Protein AF-A0A8S4NXN2-F1 (afdb_monomer_lite)

Secondary structure (DSSP, 8-state):
-HHHHHHHHHHHHHHHHHHHHTT----------S-HHHHHHHHHHHTT-S-EEEEPB--TT-SS-B--HHHHHHHHH-SS-EEEEPPP---SSS----S---------THHHHHHHHHHHTT--

Radius of gyration: 20.91 Å; chains: 1; bounding box: 32×44×73 Å

Sequence (124 aa):
MELEKQRVMGLLKKYEHKLGRDKIRGHTHHEVHHRPGECIITYAKNIGAHMILMASRGHGKVRQTILGSISGYVLHHAPMPVLIIPKPHHHHHMFGCHDNKEIKVAHNGATYDKLAESVEETEM

pLDDT: mean 80.38, std 18.33, range [35.69, 98.25]

Foldseek 3Di:
DVVVVVVVVVVQVVVVVVCVVVVHDDHDDDDDDPQVLVVQLVVCVVVVPQEAEEEFDDDPPDPDGHRDPSNVSNCVPRPHHYHYDYDDDPDDDDDDPPPDDDDDDDDDPPVVVVVVVVVVVVVD

Structure (mmCIF, N/CA/C/O backbone):
data_AF-A0A8S4NXN2-F1
#
_entry.id   AF-A0A8S4NXN2-F1
#
loop_
_atom_site.group_PDB
_atom_site.id
_atom_site.type_symbol
_atom_site.label_atom_id
_atom_site.label_alt_id
_atom_site.label_comp_id
_atom_site.label_asym_id
_atom_site.label_entity_id
_atom_site.label_seq_id
_atom_site.pdbx_PDB_ins_code
_atom_site.Cartn_x
_atom_site.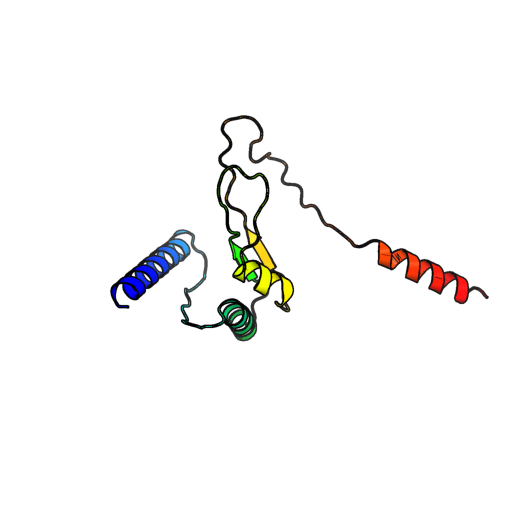Cartn_y
_atom_site.Cartn_z
_atom_site.occupancy
_atom_site.B_iso_or_equiv
_atom_site.auth_seq_id
_atom_site.auth_comp_id
_atom_site.auth_asym_id
_atom_site.auth_atom_id
_atom_site.pdbx_PDB_model_num
ATOM 1 N N . MET A 1 1 ? 12.476 3.075 22.186 1.00 63.66 1 MET A N 1
ATOM 2 C CA . MET A 1 1 ? 11.596 1.940 21.836 1.00 63.66 1 MET A CA 1
ATOM 3 C C . MET A 1 1 ? 10.178 2.118 22.370 1.00 63.66 1 MET A C 1
ATOM 5 O O . MET A 1 1 ? 9.276 2.210 21.552 1.00 63.66 1 MET A O 1
ATOM 9 N N . GLU A 1 2 ? 9.958 2.258 23.684 1.00 80.75 2 GLU A N 1
ATOM 10 C CA . GLU A 1 2 ? 8.587 2.346 24.234 1.00 80.75 2 GLU A CA 1
ATOM 11 C C . GLU A 1 2 ? 7.797 3.577 23.744 1.00 80.75 2 GLU A C 1
ATOM 13 O O . GLU A 1 2 ? 6.654 3.458 23.317 1.00 80.75 2 GLU A O 1
ATOM 18 N N . LEU A 1 3 ? 8.438 4.751 23.682 1.00 82.44 3 LEU A N 1
ATOM 19 C CA . LEU A 1 3 ? 7.814 5.981 23.174 1.00 82.44 3 LEU A CA 1
ATOM 20 C C . LEU A 1 3 ? 7.404 5.883 21.692 1.00 82.44 3 LEU A C 1
ATOM 22 O O . LEU A 1 3 ? 6.386 6.432 21.274 1.00 82.44 3 LEU A O 1
ATOM 26 N N . GLU A 1 4 ? 8.200 5.192 20.880 1.00 83.88 4 GLU A N 1
ATOM 27 C CA . GLU A 1 4 ? 7.928 5.020 19.452 1.00 83.88 4 GLU A CA 1
ATOM 28 C C . GLU A 1 4 ? 6.766 4.051 19.233 1.00 83.88 4 GLU A C 1
ATOM 30 O O . GLU A 1 4 ? 5.838 4.355 18.484 1.00 83.88 4 GLU A O 1
ATOM 35 N N . LYS A 1 5 ? 6.744 2.953 19.995 1.00 85.12 5 LYS A N 1
ATOM 36 C CA . LYS A 1 5 ? 5.615 2.022 20.045 1.00 85.12 5 LYS A CA 1
ATOM 37 C C . LYS A 1 5 ? 4.325 2.732 20.468 1.00 85.12 5 LYS A C 1
ATOM 39 O O . LYS A 1 5 ? 3.302 2.572 19.808 1.00 85.12 5 LYS A O 1
ATOM 44 N N . GLN A 1 6 ? 4.375 3.579 21.498 1.00 90.00 6 GLN A N 1
ATOM 45 C CA . GLN A 1 6 ? 3.228 4.388 21.927 1.00 90.00 6 GLN A CA 1
ATOM 46 C C . GLN A 1 6 ? 2.730 5.335 20.825 1.00 90.00 6 GLN A C 1
ATOM 48 O O . GLN A 1 6 ? 1.521 5.433 20.605 1.00 90.00 6 GLN A O 1
ATOM 53 N N . ARG A 1 7 ? 3.636 5.996 20.090 1.00 91.06 7 ARG A N 1
ATOM 54 C CA . ARG A 1 7 ? 3.266 6.861 18.954 1.00 91.06 7 ARG A CA 1
ATOM 55 C C . ARG A 1 7 ? 2.562 6.084 17.848 1.00 91.06 7 ARG A C 1
ATOM 57 O O . ARG A 1 7 ? 1.525 6.535 17.361 1.00 91.06 7 ARG A O 1
ATOM 64 N N . VAL A 1 8 ? 3.106 4.929 17.466 1.00 91.31 8 VAL A N 1
ATOM 65 C CA . VAL A 1 8 ? 2.517 4.084 16.422 1.00 91.31 8 VAL A CA 1
ATOM 66 C C . VAL A 1 8 ? 1.140 3.586 16.854 1.00 91.31 8 VAL A C 1
ATOM 68 O O . VAL A 1 8 ? 0.170 3.795 16.130 1.00 91.31 8 VAL A O 1
ATOM 71 N N . MET A 1 9 ? 1.012 3.033 18.061 1.00 91.69 9 MET A N 1
ATOM 72 C CA . MET A 1 9 ? -0.276 2.553 18.574 1.00 91.69 9 MET A CA 1
ATOM 73 C C . MET A 1 9 ? -1.319 3.672 18.684 1.00 91.69 9 MET A C 1
ATOM 75 O O . MET A 1 9 ? -2.486 3.466 18.348 1.00 91.69 9 MET A O 1
ATOM 79 N N . GLY A 1 10 ? -0.907 4.878 19.085 1.00 94.50 10 GLY A N 1
ATOM 80 C CA . GLY A 1 10 ? -1.783 6.049 19.085 1.00 94.50 10 GLY A CA 1
ATOM 81 C C . GLY A 1 10 ? -2.293 6.405 17.684 1.00 94.50 10 GLY A C 1
ATOM 82 O O . GLY A 1 10 ? -3.471 6.729 17.514 1.00 94.50 10 GLY A O 1
ATOM 83 N N . LEU A 1 11 ? -1.434 6.299 16.665 1.00 92.69 11 LEU A N 1
ATOM 84 C CA . LEU A 1 11 ? -1.809 6.542 15.273 1.00 92.69 11 LEU A CA 1
ATOM 85 C C . LEU A 1 11 ? -2.779 5.479 14.740 1.00 92.69 11 LEU A C 1
ATOM 87 O O . LEU A 1 11 ? -3.766 5.835 14.096 1.00 92.69 11 LEU A O 1
ATOM 91 N N . LEU A 1 12 ? -2.530 4.200 15.026 1.00 94.00 12 LEU A N 1
ATOM 92 C CA . LEU A 1 12 ? -3.411 3.103 14.611 1.00 94.00 12 LEU A CA 1
ATOM 93 C C . LEU A 1 12 ? -4.806 3.272 15.218 1.00 94.00 12 LEU A C 1
ATOM 95 O O . LEU A 1 12 ? -5.789 3.330 14.482 1.00 94.00 12 LEU A O 1
ATOM 99 N N . LYS A 1 13 ? -4.886 3.521 16.532 1.00 94.31 13 LYS A N 1
ATOM 100 C CA . LYS A 1 13 ? -6.156 3.766 17.233 1.00 94.31 13 LYS A CA 1
ATOM 101 C C . LYS A 1 13 ? -6.931 4.951 16.648 1.00 94.31 13 LYS A C 1
ATOM 103 O O . LYS A 1 13 ? -8.155 4.902 16.509 1.00 94.31 13 LYS A O 1
ATOM 108 N N . LYS A 1 14 ? -6.228 6.024 16.265 1.00 94.50 14 LYS A N 1
ATOM 109 C CA . LYS A 1 14 ? -6.837 7.178 15.584 1.00 94.50 14 LYS A CA 1
ATOM 110 C C . LYS A 1 14 ? -7.504 6.767 14.266 1.00 94.50 14 LYS A C 1
ATOM 112 O O . LYS A 1 14 ? -8.593 7.263 13.967 1.00 94.50 14 LYS A O 1
ATOM 117 N N . TYR A 1 15 ? -6.869 5.900 13.479 1.00 94.38 15 TYR A N 1
ATOM 118 C CA . TYR A 1 15 ? -7.421 5.448 12.202 1.00 94.38 15 TYR A CA 1
ATOM 119 C C . TYR A 1 15 ? -8.532 4.411 12.361 1.00 94.38 15 TYR A C 1
ATOM 121 O O . TYR A 1 15 ? -9.521 4.520 11.644 1.00 94.38 15 TYR A O 1
ATOM 129 N N . GLU A 1 16 ? -8.459 3.503 13.332 1.00 94.00 16 GLU A N 1
ATOM 130 C CA . GLU A 1 16 ? -9.572 2.593 13.665 1.00 94.00 16 GLU A CA 1
ATOM 131 C C . GLU A 1 16 ? -10.836 3.369 14.022 1.00 94.00 16 GLU A C 1
ATOM 133 O O . GLU A 1 16 ? -11.916 3.115 13.489 1.00 94.00 16 GLU A O 1
ATOM 138 N N . HIS A 1 17 ? -10.691 4.397 14.859 1.00 94.12 17 HIS A N 1
ATOM 139 C CA . HIS A 1 17 ? -11.807 5.262 15.208 1.00 94.12 17 HIS A CA 1
ATOM 140 C C . HIS A 1 17 ? -12.350 6.030 13.989 1.00 94.12 17 HIS A C 1
ATOM 142 O O . HIS A 1 17 ? -13.556 6.260 13.889 1.00 94.12 17 HIS A O 1
ATOM 148 N N . LYS A 1 18 ? -11.487 6.408 13.033 1.00 93.75 18 LYS A N 1
ATOM 149 C CA . LYS A 1 18 ? -11.922 7.037 11.778 1.00 93.75 18 LYS A CA 1
ATOM 150 C C . LYS A 1 18 ? -12.690 6.065 10.878 1.00 93.75 18 LYS A C 1
ATOM 152 O O . LYS A 1 18 ? -13.741 6.449 10.383 1.00 93.75 18 LYS A O 1
ATOM 157 N N . LEU A 1 19 ? -12.220 4.827 10.733 1.00 94.31 19 LEU A N 1
ATOM 158 C CA . LEU A 1 19 ? -12.928 3.777 9.994 1.00 94.31 19 LEU A CA 1
ATOM 159 C C . LEU A 1 19 ? -14.328 3.542 10.576 1.00 94.31 19 LEU A C 1
ATOM 161 O O . LEU A 1 19 ? -15.308 3.556 9.834 1.00 94.31 19 LEU A O 1
ATOM 165 N N . GLY A 1 20 ? -14.430 3.428 11.905 1.00 93.12 20 GLY A N 1
ATOM 166 C CA . GLY A 1 20 ? -15.711 3.261 12.596 1.00 93.12 20 GLY A CA 1
ATOM 167 C C . GLY A 1 20 ? -16.664 4.445 12.404 1.00 93.12 20 GLY A C 1
ATOM 168 O O . GLY A 1 20 ? -17.837 4.244 12.094 1.00 93.12 20 GLY A O 1
ATOM 169 N N . ARG A 1 21 ? -16.163 5.682 12.529 1.00 95.06 21 ARG A N 1
ATOM 170 C CA . ARG A 1 21 ? -16.965 6.901 12.315 1.00 95.06 21 ARG A CA 1
ATOM 171 C C . ARG A 1 21 ? -17.502 6.992 10.889 1.00 95.06 21 ARG A C 1
ATOM 173 O O . ARG A 1 21 ? -18.676 7.296 10.698 1.00 95.06 21 ARG A O 1
ATOM 180 N N . ASP A 1 22 ? -16.646 6.708 9.914 1.00 94.81 22 ASP A N 1
ATOM 181 C CA . ASP A 1 22 ? -16.963 6.845 8.493 1.00 94.81 22 ASP A CA 1
ATOM 182 C C . ASP A 1 22 ? -17.720 5.603 7.960 1.00 94.81 22 ASP A C 1
ATOM 184 O O . ASP A 1 22 ? -18.023 5.523 6.772 1.00 94.81 22 ASP A O 1
ATOM 188 N N . LYS A 1 23 ? -18.055 4.640 8.841 1.00 94.81 23 LYS A N 1
ATOM 189 C CA . LYS A 1 23 ? -18.738 3.365 8.539 1.00 94.81 23 LYS A CA 1
ATOM 190 C C . LYS A 1 23 ? -18.020 2.528 7.476 1.00 94.81 23 LYS A C 1
ATOM 192 O O . LYS A 1 23 ? -18.644 1.799 6.705 1.00 94.81 23 LYS A O 1
ATOM 197 N N . ILE A 1 24 ? -16.695 2.611 7.453 1.00 95.25 24 ILE A N 1
ATOM 198 C CA . ILE A 1 24 ? -15.846 1.845 6.546 1.00 95.25 24 ILE A CA 1
ATOM 199 C C . ILE A 1 24 ? -15.429 0.565 7.262 1.00 95.25 24 ILE A C 1
ATOM 201 O O . ILE A 1 24 ? -14.772 0.606 8.303 1.00 95.25 24 ILE A O 1
ATOM 205 N N . ARG A 1 25 ? -15.777 -0.591 6.691 1.00 92.69 25 ARG A N 1
ATOM 206 C CA . ARG A 1 25 ? -15.297 -1.880 7.196 1.00 92.69 25 ARG A CA 1
ATOM 207 C C . ARG A 1 25 ? -13.794 -1.996 6.938 1.00 92.69 25 ARG A C 1
ATOM 209 O O . ARG A 1 25 ? -13.373 -2.067 5.787 1.00 92.69 25 ARG A O 1
ATOM 216 N N . GLY A 1 26 ? -13.006 -2.054 8.004 1.00 91.25 26 GLY A N 1
ATOM 217 C CA . GLY A 1 26 ? -11.564 -2.251 7.931 1.00 91.25 26 GLY A CA 1
ATOM 218 C C . GLY A 1 26 ? -10.946 -2.406 9.313 1.00 91.25 26 GLY A C 1
ATOM 219 O O . GLY A 1 26 ? -11.568 -2.090 10.326 1.00 91.25 26 GLY A O 1
ATOM 220 N N . HIS A 1 27 ? -9.709 -2.878 9.340 1.00 90.88 27 HIS A N 1
ATOM 221 C CA . HIS A 1 27 ? -8.901 -3.029 10.543 1.00 90.88 27 HIS A CA 1
ATOM 222 C C . HIS A 1 27 ? -7.515 -2.444 10.302 1.00 90.88 27 HIS A C 1
ATOM 224 O O . HIS A 1 27 ? -7.089 -2.280 9.155 1.00 90.88 27 HIS A O 1
ATOM 230 N N . THR A 1 28 ? -6.806 -2.119 11.380 1.00 93.25 28 THR A N 1
ATOM 231 C CA . THR A 1 28 ? -5.395 -1.759 11.264 1.00 93.25 28 THR A CA 1
ATOM 232 C C . THR A 1 28 ? -4.513 -2.990 11.411 1.00 93.25 28 THR A C 1
ATOM 234 O O . THR A 1 28 ? -4.862 -3.957 12.085 1.00 93.2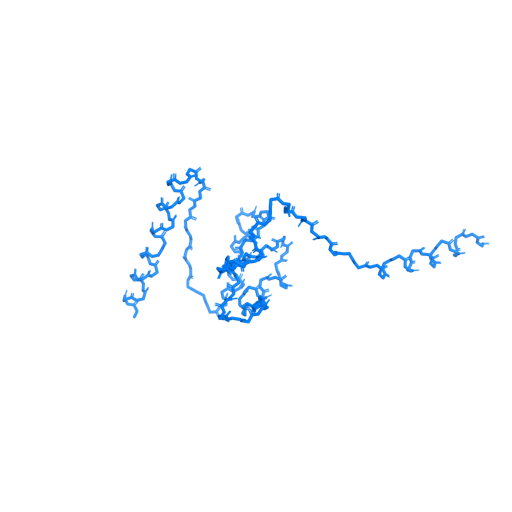5 28 THR A O 1
ATOM 237 N N . HIS A 1 29 ? -3.370 -2.966 10.736 1.00 92.31 29 HIS A N 1
ATOM 238 C CA . HIS A 1 29 ? -2.341 -3.985 10.847 1.00 92.31 29 HIS A CA 1
ATOM 239 C C . HIS A 1 29 ? -0.998 -3.284 11.017 1.00 92.31 29 HIS A C 1
ATOM 241 O O . HIS A 1 29 ? -0.739 -2.262 10.377 1.00 92.31 29 HIS A O 1
ATOM 247 N N . HIS A 1 30 ? -0.167 -3.811 11.907 1.00 92.50 30 HIS A N 1
ATOM 248 C CA . HIS A 1 30 ? 1.141 -3.258 12.204 1.00 92.50 30 HIS A CA 1
ATOM 249 C C . HIS A 1 30 ? 2.163 -4.374 12.311 1.00 92.50 30 HIS A C 1
ATOM 251 O O . HIS A 1 30 ? 1.996 -5.313 13.088 1.00 92.50 30 HIS A O 1
ATOM 257 N N . GLU A 1 31 ? 3.246 -4.201 11.569 1.00 90.25 31 GLU A N 1
ATOM 258 C CA . GLU A 1 31 ? 4.381 -5.101 11.540 1.00 90.25 31 GLU A CA 1
ATOM 259 C C . GLU A 1 31 ? 5.660 -4.263 11.471 1.00 90.25 31 GLU A C 1
ATOM 261 O O . GLU A 1 31 ? 5.710 -3.232 10.793 1.00 90.25 31 GLU A O 1
ATOM 266 N N . VAL A 1 32 ? 6.696 -4.694 12.190 1.00 89.81 32 VAL A N 1
ATOM 267 C CA . VAL A 1 32 ? 8.023 -4.075 12.134 1.00 89.81 32 VAL A CA 1
ATOM 268 C C . VAL A 1 32 ? 8.901 -4.949 11.253 1.00 89.81 32 VAL A C 1
ATOM 270 O O . VAL A 1 32 ? 9.202 -6.081 11.613 1.00 89.81 32 VAL A O 1
ATOM 273 N N . HIS A 1 33 ? 9.326 -4.413 10.109 1.00 91.25 33 HIS A N 1
ATOM 274 C CA . HIS A 1 33 ? 10.136 -5.145 9.141 1.00 91.25 33 HIS A CA 1
ATOM 275 C C . HIS A 1 33 ? 11.250 -4.263 8.566 1.00 91.25 33 HIS A C 1
ATOM 277 O O . HIS A 1 33 ? 11.048 -3.076 8.308 1.00 91.25 33 HIS A O 1
ATOM 283 N N . HIS A 1 34 ? 12.422 -4.848 8.303 1.00 93.12 34 HIS A N 1
ATOM 284 C CA . HIS A 1 34 ? 13.560 -4.135 7.701 1.00 93.12 34 HIS A CA 1
ATOM 285 C C . HIS A 1 34 ? 13.330 -3.795 6.215 1.00 93.12 34 HIS A C 1
ATOM 287 O O . HIS A 1 34 ? 13.968 -2.901 5.661 1.00 93.12 34 HIS A O 1
ATOM 293 N N . ARG A 1 35 ? 12.390 -4.491 5.563 1.00 95.25 35 ARG A N 1
ATOM 294 C CA . ARG A 1 35 ? 11.941 -4.262 4.179 1.00 95.25 35 ARG A CA 1
ATOM 295 C C . ARG A 1 35 ? 10.437 -3.971 4.152 1.00 95.25 35 ARG A C 1
ATOM 297 O O . ARG A 1 35 ? 9.651 -4.883 3.902 1.00 95.25 35 ARG A O 1
ATOM 304 N N . PRO A 1 36 ? 10.010 -2.727 4.421 1.00 94.94 36 PRO A N 1
ATOM 305 C CA . PRO A 1 36 ? 8.590 -2.393 4.547 1.00 94.94 36 PRO A CA 1
ATOM 306 C C . PRO A 1 36 ? 7.813 -2.550 3.234 1.00 94.94 36 PRO A C 1
ATOM 308 O O . PRO A 1 36 ? 6.661 -2.963 3.258 1.00 94.94 36 PRO A O 1
ATOM 311 N N . GLY A 1 37 ? 8.429 -2.266 2.081 1.00 96.44 37 GLY A N 1
ATOM 312 C CA . GLY A 1 37 ? 7.760 -2.426 0.784 1.00 96.44 37 GLY A CA 1
ATOM 313 C C . GLY A 1 37 ? 7.385 -3.881 0.480 1.00 96.44 37 GLY A C 1
ATOM 314 O O . GLY A 1 37 ? 6.291 -4.154 -0.003 1.00 96.44 37 GLY A O 1
ATOM 315 N N . GLU A 1 38 ? 8.265 -4.818 0.828 1.00 97.31 38 GLU A N 1
ATOM 316 C CA . GLU A 1 38 ? 8.054 -6.255 0.629 1.00 97.31 38 GLU A CA 1
ATOM 317 C C . GLU A 1 38 ? 7.011 -6.824 1.605 1.00 97.31 38 GLU A C 1
ATOM 319 O O . GLU A 1 38 ? 6.154 -7.611 1.202 1.00 97.31 38 GLU A O 1
ATOM 324 N N . CYS A 1 39 ? 7.020 -6.354 2.859 1.00 97.69 39 CYS A N 1
ATOM 325 C CA . CYS A 1 39 ? 5.993 -6.659 3.860 1.00 97.69 39 CYS A CA 1
ATOM 326 C C . CYS A 1 39 ? 4.599 -6.198 3.391 1.00 97.69 39 CYS A C 1
ATOM 328 O O . CYS A 1 39 ? 3.660 -6.990 3.402 1.00 97.69 39 CYS A O 1
ATOM 330 N N . ILE A 1 40 ? 4.469 -4.970 2.866 1.00 97.44 40 ILE A N 1
ATOM 331 C CA . ILE A 1 40 ? 3.195 -4.457 2.329 1.00 97.44 40 ILE A CA 1
ATOM 332 C C . ILE A 1 40 ? 2.670 -5.341 1.189 1.00 97.44 40 ILE A C 1
ATOM 334 O O . ILE A 1 40 ? 1.496 -5.712 1.198 1.00 97.44 40 ILE A O 1
ATOM 338 N N . ILE A 1 41 ? 3.523 -5.698 0.220 1.00 98.25 41 ILE A N 1
ATOM 339 C CA . ILE A 1 41 ? 3.130 -6.553 -0.915 1.00 98.25 41 ILE A CA 1
ATOM 340 C C . ILE A 1 41 ? 2.709 -7.943 -0.427 1.00 98.25 41 ILE A C 1
ATOM 342 O O . ILE A 1 41 ? 1.685 -8.469 -0.864 1.00 98.25 41 ILE A O 1
ATOM 346 N N . THR A 1 42 ? 3.488 -8.539 0.474 1.00 97.94 42 THR A N 1
ATOM 347 C CA . THR A 1 42 ? 3.211 -9.873 1.021 1.00 97.94 42 THR A CA 1
ATOM 348 C C . THR A 1 42 ? 1.898 -9.886 1.797 1.00 97.94 42 THR A C 1
ATOM 350 O O . THR A 1 42 ? 1.051 -10.740 1.550 1.00 97.94 42 THR A O 1
ATOM 353 N N . TYR A 1 43 ? 1.672 -8.898 2.663 1.00 97.75 43 TYR A N 1
ATOM 354 C CA . TYR A 1 43 ? 0.417 -8.766 3.396 1.00 97.75 43 TYR A CA 1
ATOM 355 C C . TYR A 1 43 ? -0.778 -8.594 2.448 1.00 97.75 43 TYR A C 1
ATOM 357 O O . TYR A 1 43 ? -1.778 -9.295 2.596 1.00 97.75 43 TYR A O 1
ATOM 365 N N . ALA A 1 44 ? -0.658 -7.735 1.427 1.00 98.00 44 ALA A N 1
ATOM 366 C CA . ALA A 1 44 ? -1.703 -7.535 0.422 1.00 98.00 44 ALA A CA 1
ATOM 367 C C . ALA A 1 44 ? -2.049 -8.830 -0.337 1.00 98.00 44 ALA A C 1
ATOM 369 O O . ALA A 1 44 ? -3.230 -9.110 -0.551 1.00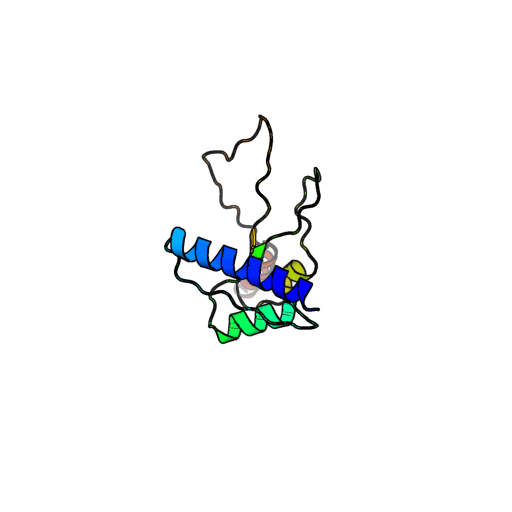 98.00 44 ALA A O 1
ATOM 370 N N . LYS A 1 45 ? -1.045 -9.644 -0.697 1.00 97.94 45 LYS A N 1
ATOM 371 C CA . LYS A 1 45 ? -1.254 -10.979 -1.285 1.00 97.94 45 LYS A CA 1
ATOM 372 C C . LYS A 1 45 ? -1.993 -11.909 -0.321 1.00 97.94 45 LYS A C 1
ATOM 374 O O . LYS A 1 45 ? -2.980 -12.522 -0.715 1.00 97.94 45 LYS A O 1
ATOM 379 N N . ASN A 1 46 ? -1.547 -11.981 0.933 1.00 97.38 46 ASN A N 1
ATOM 380 C CA . ASN A 1 46 ? -2.088 -12.905 1.933 1.00 97.38 46 ASN A CA 1
ATOM 381 C C . ASN A 1 46 ? -3.568 -12.652 2.241 1.00 97.38 46 ASN A C 1
ATOM 383 O O . ASN A 1 46 ? -4.312 -13.597 2.485 1.00 97.38 46 ASN A O 1
ATOM 387 N N . ILE A 1 47 ? -4.003 -11.390 2.211 1.00 96.75 47 ILE A N 1
ATOM 388 C CA . ILE A 1 47 ? -5.411 -11.032 2.437 1.00 96.75 47 ILE A CA 1
ATOM 389 C C . ILE A 1 47 ? -6.257 -11.032 1.153 1.00 96.75 47 ILE A C 1
ATOM 391 O O . ILE A 1 47 ? -7.433 -10.678 1.211 1.00 96.75 47 ILE A O 1
ATOM 395 N N . GLY A 1 48 ? -5.673 -11.364 -0.004 1.00 97.19 48 GLY A N 1
ATOM 396 C CA . GLY A 1 48 ? -6.366 -11.320 -1.294 1.00 97.19 48 GLY A CA 1
ATOM 397 C C . GLY A 1 48 ? -6.822 -9.910 -1.687 1.00 97.19 48 GLY A C 1
ATOM 398 O O . GLY A 1 48 ? -7.941 -9.728 -2.163 1.00 97.19 48 GLY A O 1
ATOM 399 N N . ALA A 1 49 ? -5.997 -8.887 -1.443 1.00 97.50 49 ALA A N 1
ATOM 400 C CA . ALA A 1 49 ? -6.359 -7.510 -1.764 1.00 97.50 49 ALA A CA 1
ATOM 401 C C . ALA A 1 49 ? -6.470 -7.291 -3.284 1.00 97.50 49 ALA A C 1
ATOM 403 O O . ALA A 1 49 ? -5.588 -7.671 -4.048 1.00 97.50 49 ALA A O 1
ATOM 404 N N . HIS A 1 50 ? -7.518 -6.592 -3.719 1.00 97.94 50 HIS A N 1
ATOM 405 C CA . HIS A 1 50 ? -7.712 -6.246 -5.133 1.00 97.94 50 HIS A CA 1
ATOM 406 C C . HIS A 1 50 ? -6.826 -5.073 -5.595 1.00 97.94 50 HIS A C 1
ATOM 408 O O . HIS A 1 50 ? -6.564 -4.926 -6.784 1.00 97.94 50 HIS A O 1
ATOM 414 N N . MET A 1 51 ? -6.390 -4.210 -4.670 1.00 98.06 51 MET A N 1
ATOM 415 C CA . MET A 1 51 ? -5.597 -3.007 -4.947 1.00 98.06 51 MET A CA 1
ATOM 416 C C . MET A 1 51 ? -4.871 -2.547 -3.677 1.00 98.06 51 MET A C 1
ATOM 418 O O . MET A 1 51 ? -5.383 -2.725 -2.569 1.00 98.06 51 MET A O 1
ATOM 422 N N . ILE A 1 52 ? -3.713 -1.904 -3.837 1.00 98.12 52 ILE A N 1
ATOM 423 C CA . ILE A 1 52 ? -2.991 -1.227 -2.752 1.00 98.12 52 ILE A CA 1
ATOM 424 C C . ILE A 1 52 ? -3.165 0.289 -2.888 1.00 98.12 52 ILE A C 1
ATOM 426 O O . ILE A 1 52 ? -2.910 0.867 -3.942 1.00 98.12 52 ILE A O 1
ATOM 430 N N . LEU A 1 53 ? -3.554 0.951 -1.798 1.00 95.94 53 LEU A N 1
ATOM 431 C CA . LEU A 1 53 ? -3.620 2.410 -1.700 1.00 95.94 53 LEU A CA 1
ATOM 432 C C . LEU A 1 53 ? -2.409 2.911 -0.918 1.00 95.94 53 LEU A C 1
ATOM 434 O O . LEU A 1 53 ? -2.173 2.466 0.207 1.00 95.94 53 LEU A O 1
ATOM 438 N N . MET A 1 54 ? -1.653 3.854 -1.477 1.00 93.75 54 MET A N 1
ATOM 439 C CA . MET A 1 54 ? -0.495 4.430 -0.791 1.00 93.75 54 MET A CA 1
ATOM 440 C C . MET A 1 54 ? -0.483 5.947 -0.868 1.00 93.75 54 MET A C 1
ATOM 442 O O . MET A 1 54 ? -0.736 6.540 -1.911 1.00 93.75 54 MET A O 1
ATOM 446 N N . ALA A 1 55 ? -0.109 6.588 0.236 1.00 88.00 55 ALA A N 1
ATOM 447 C CA . ALA A 1 55 ? 0.181 8.013 0.225 1.00 88.00 55 ALA A CA 1
ATOM 448 C C . ALA A 1 55 ? 1.500 8.296 -0.515 1.00 88.00 55 ALA A C 1
ATOM 450 O O . ALA A 1 55 ? 2.468 7.530 -0.427 1.00 88.00 55 ALA A O 1
ATOM 451 N N . SER A 1 56 ? 1.572 9.437 -1.199 1.00 80.62 56 SER A N 1
ATOM 452 C CA . SER A 1 56 ? 2.844 9.971 -1.689 1.00 80.62 56 SER A CA 1
ATOM 453 C C . SER A 1 56 ? 3.579 10.754 -0.594 1.00 80.62 56 SER A C 1
ATOM 455 O O . SER A 1 56 ? 2.975 11.252 0.364 1.00 80.62 56 SER A O 1
ATOM 457 N N . ARG A 1 57 ? 4.897 10.940 -0.748 1.00 70.06 57 ARG A N 1
ATOM 458 C CA . ARG A 1 57 ? 5.586 11.992 0.011 1.00 70.06 57 ARG A CA 1
ATOM 459 C C . ARG A 1 57 ? 5.240 13.336 -0.630 1.00 70.06 57 ARG A C 1
ATOM 461 O O . ARG A 1 57 ? 5.065 13.438 -1.840 1.00 70.06 57 ARG A O 1
ATOM 468 N N . GLY A 1 58 ? 5.109 14.369 0.193 1.00 59.66 58 GLY A N 1
ATOM 469 C CA . GLY A 1 58 ? 4.822 15.726 -0.264 1.00 59.66 58 GLY A CA 1
ATOM 470 C C . GLY A 1 58 ? 5.611 16.709 0.580 1.00 59.66 58 GLY A C 1
ATOM 471 O O . GLY A 1 58 ? 5.213 16.971 1.720 1.00 59.66 58 GLY A O 1
ATOM 472 N N . HIS A 1 59 ? 6.726 17.194 0.034 1.00 50.34 59 HIS A N 1
ATOM 473 C CA . HIS A 1 59 ? 7.530 18.267 0.611 1.00 50.34 59 HIS A CA 1
ATOM 474 C C . HIS A 1 59 ? 7.305 19.549 -0.207 1.00 50.34 59 HIS A C 1
ATOM 476 O O . HIS A 1 59 ? 7.842 19.700 -1.297 1.00 50.34 59 HIS A O 1
ATOM 482 N N . GLY A 1 60 ? 6.522 20.480 0.346 1.00 54.50 60 GLY A N 1
ATOM 483 C CA . GLY A 1 60 ? 6.525 21.894 -0.051 1.00 54.50 60 GLY A CA 1
ATOM 484 C C . GLY A 1 60 ? 5.908 22.265 -1.408 1.00 54.50 60 GLY A C 1
ATOM 485 O O . GLY A 1 60 ? 5.209 21.483 -2.041 1.00 54.50 60 GLY A O 1
ATOM 486 N N . LYS A 1 61 ? 6.177 23.518 -1.818 1.00 48.53 61 LYS A N 1
ATOM 487 C CA . LYS A 1 61 ? 5.678 24.235 -3.015 1.00 48.53 61 LYS A CA 1
ATOM 488 C C . LYS A 1 61 ? 6.103 23.618 -4.363 1.00 48.53 61 LYS A C 1
ATOM 490 O O . LYS A 1 61 ? 5.908 24.236 -5.406 1.00 48.53 61 LYS A O 1
ATOM 495 N N . VAL A 1 62 ? 6.716 22.435 -4.358 1.00 54.78 62 VAL A N 1
ATOM 496 C CA . VAL A 1 62 ? 7.158 21.763 -5.580 1.00 54.78 62 VAL A CA 1
ATOM 497 C C . VAL A 1 62 ? 5.938 21.119 -6.231 1.00 54.78 62 VAL A C 1
ATOM 499 O O . VAL A 1 62 ? 5.242 20.307 -5.631 1.00 54.78 62 VAL A O 1
ATOM 502 N N . ARG A 1 63 ? 5.681 21.504 -7.481 1.00 54.94 63 ARG A N 1
ATOM 503 C CA . ARG A 1 63 ? 4.514 21.122 -8.292 1.00 54.94 63 ARG A CA 1
ATOM 504 C C . ARG A 1 63 ? 4.456 19.621 -8.641 1.00 54.94 63 ARG A C 1
ATOM 506 O O . ARG A 1 63 ? 3.527 19.197 -9.315 1.00 54.94 63 ARG A O 1
ATOM 513 N N . GLN A 1 64 ? 5.440 18.827 -8.213 1.00 58.75 64 GLN A N 1
ATOM 514 C CA . GLN A 1 64 ? 5.600 17.417 -8.570 1.00 58.75 64 GLN A CA 1
ATOM 515 C C . GLN A 1 64 ? 5.433 16.504 -7.353 1.00 58.75 64 GLN A C 1
ATOM 517 O O . GLN A 1 64 ? 6.020 16.721 -6.291 1.00 58.75 64 GLN A O 1
ATOM 522 N N . THR A 1 65 ? 4.643 15.446 -7.526 1.00 62.66 65 THR A N 1
ATOM 523 C CA . THR A 1 65 ? 4.500 14.365 -6.551 1.00 62.66 65 THR A CA 1
ATOM 524 C C . THR A 1 65 ? 5.806 13.574 -6.481 1.00 62.66 65 THR A C 1
ATOM 526 O O . THR A 1 65 ? 6.104 12.787 -7.373 1.00 62.66 65 THR A O 1
ATOM 529 N N . ILE A 1 66 ? 6.593 13.756 -5.417 1.00 69.19 66 ILE A N 1
ATOM 530 C CA . ILE A 1 66 ? 7.764 12.904 -5.180 1.00 69.19 66 ILE A CA 1
ATOM 531 C C . ILE A 1 66 ? 7.261 11.548 -4.680 1.00 69.19 66 ILE A C 1
ATOM 533 O O . ILE A 1 66 ? 6.735 11.422 -3.566 1.00 69.19 66 ILE A O 1
ATOM 537 N N . LEU A 1 67 ? 7.428 10.521 -5.509 1.00 78.50 67 LEU A N 1
ATOM 538 C CA . LEU A 1 67 ? 7.175 9.143 -5.116 1.00 78.50 67 LEU A CA 1
ATOM 539 C C . LEU A 1 67 ? 8.180 8.764 -4.016 1.00 78.50 67 LEU A C 1
ATOM 541 O O . LEU A 1 67 ? 9.389 8.932 -4.165 1.00 78.50 67 LEU A O 1
ATOM 545 N N . GLY A 1 68 ? 7.687 8.343 -2.851 1.00 81.75 68 GLY A N 1
ATOM 546 C CA . GLY A 1 68 ? 8.560 7.965 -1.741 1.00 81.75 68 GLY A CA 1
ATOM 547 C C . GLY A 1 68 ? 9.261 6.639 -2.028 1.00 81.75 68 GLY A C 1
ATOM 548 O O . GLY A 1 68 ? 8.727 5.829 -2.768 1.00 81.75 68 GLY A O 1
ATOM 549 N N . SER A 1 69 ? 10.408 6.363 -1.400 1.00 89.31 69 SER A N 1
ATOM 550 C CA . SER A 1 69 ? 11.144 5.105 -1.639 1.00 89.31 69 SER A CA 1
ATOM 551 C C . SER A 1 69 ? 10.295 3.842 -1.427 1.00 89.31 69 SER A C 1
ATOM 553 O O . SER A 1 69 ? 10.386 2.908 -2.212 1.00 89.31 69 SER A O 1
ATOM 555 N N . ILE A 1 70 ? 9.416 3.829 -0.417 1.00 93.62 70 ILE A N 1
ATOM 556 C CA . ILE A 1 70 ? 8.521 2.689 -0.158 1.00 93.62 70 ILE A CA 1
ATOM 557 C C . ILE A 1 70 ? 7.384 2.635 -1.184 1.00 93.62 70 ILE A C 1
ATOM 559 O O . ILE A 1 70 ? 7.129 1.575 -1.741 1.00 93.62 70 ILE A O 1
ATOM 563 N N . SER A 1 71 ? 6.711 3.757 -1.469 1.00 92.31 71 SER A N 1
ATOM 564 C CA . SER A 1 71 ? 5.624 3.768 -2.456 1.00 92.31 71 SER A CA 1
ATOM 565 C C . SER A 1 71 ? 6.113 3.505 -3.877 1.00 92.31 71 SER A C 1
ATOM 567 O O . SER A 1 71 ? 5.415 2.843 -4.632 1.00 92.31 71 SER A O 1
ATOM 569 N N . GLY A 1 72 ? 7.328 3.935 -4.218 1.00 92.62 72 GLY A N 1
ATOM 570 C CA . GLY A 1 72 ? 8.000 3.582 -5.464 1.00 92.62 72 GLY A CA 1
ATOM 571 C C . GLY A 1 72 ? 8.322 2.100 -5.537 1.00 92.62 72 GLY A C 1
ATOM 572 O O . GLY A 1 72 ? 7.966 1.452 -6.515 1.00 92.62 72 GLY A O 1
ATOM 573 N N . TYR A 1 73 ? 8.904 1.533 -4.477 1.00 95.44 73 TYR A N 1
ATOM 574 C CA . TYR A 1 73 ? 9.146 0.094 -4.425 1.00 95.44 73 TYR A CA 1
ATOM 575 C C . TYR A 1 73 ? 7.853 -0.703 -4.644 1.00 95.44 73 TYR A C 1
ATOM 577 O O . TYR A 1 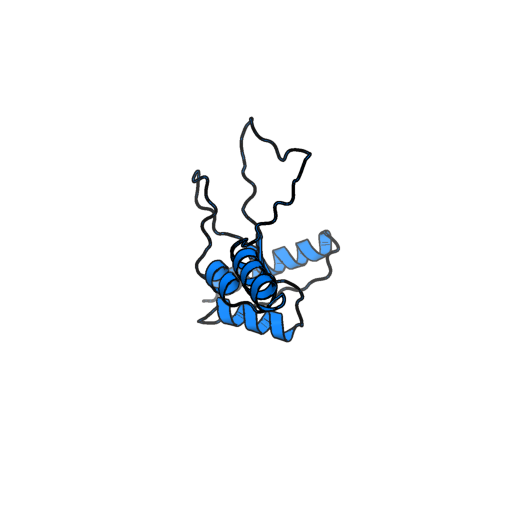73 ? 7.821 -1.581 -5.500 1.00 95.44 73 TYR A O 1
ATOM 585 N N . VAL A 1 74 ? 6.774 -0.370 -3.930 1.00 96.94 74 VAL A N 1
ATOM 586 C CA . VAL A 1 74 ? 5.492 -1.075 -4.077 1.00 96.94 74 VAL A CA 1
ATOM 587 C C . VAL A 1 74 ? 4.905 -0.887 -5.476 1.00 96.94 74 VAL A C 1
ATOM 589 O O . VAL A 1 74 ? 4.491 -1.871 -6.074 1.00 96.94 74 VAL A O 1
ATOM 592 N N . LEU A 1 75 ? 4.929 0.329 -6.032 1.00 95.19 75 LEU A N 1
ATOM 593 C CA . LEU A 1 75 ? 4.437 0.602 -7.388 1.00 95.19 75 LEU A CA 1
ATOM 594 C C . LEU A 1 75 ? 5.136 -0.259 -8.452 1.00 95.19 75 LEU A C 1
ATOM 596 O O . LEU A 1 75 ? 4.487 -0.704 -9.391 1.00 95.19 75 LEU A O 1
ATOM 600 N N . HIS A 1 76 ? 6.440 -0.505 -8.301 1.00 95.94 76 HIS A N 1
ATOM 601 C CA . HIS A 1 76 ? 7.222 -1.283 -9.265 1.00 95.94 76 HIS A CA 1
ATOM 602 C C . HIS A 1 76 ? 7.123 -2.805 -9.093 1.00 95.94 76 HIS A C 1
ATOM 604 O O . HIS A 1 76 ? 7.390 -3.526 -10.049 1.00 95.94 76 HIS A O 1
ATOM 610 N N . HIS A 1 77 ? 6.783 -3.303 -7.899 1.00 97.75 77 HIS A N 1
ATOM 611 C CA . HIS A 1 77 ? 6.892 -4.736 -7.577 1.00 97.75 77 HIS A CA 1
ATOM 612 C C . HIS A 1 77 ? 5.567 -5.391 -7.164 1.00 97.75 77 HIS A C 1
ATOM 614 O O . HIS A 1 77 ? 5.507 -6.615 -7.024 1.00 97.75 77 HIS A O 1
ATOM 620 N N . ALA A 1 78 ? 4.506 -4.617 -6.924 1.00 98.06 78 ALA A N 1
ATOM 621 C CA . ALA A 1 78 ? 3.207 -5.179 -6.579 1.00 98.06 78 ALA A CA 1
ATOM 622 C C . ALA A 1 78 ? 2.604 -5.928 -7.783 1.00 98.06 78 ALA A C 1
ATOM 624 O O . ALA A 1 78 ? 2.590 -5.397 -8.890 1.00 98.06 78 ALA A O 1
ATOM 625 N N . PRO A 1 79 ? 2.048 -7.136 -7.579 1.00 97.00 79 PRO A N 1
ATOM 626 C CA . PRO A 1 79 ? 1.366 -7.879 -8.641 1.00 97.00 79 PRO A CA 1
ATOM 627 C C . PRO A 1 79 ? -0.058 -7.363 -8.913 1.00 97.00 79 PRO A C 1
ATOM 629 O O . PRO A 1 79 ? -0.725 -7.856 -9.815 1.00 97.00 79 PRO A O 1
ATOM 632 N N . MET A 1 80 ? -0.557 -6.439 -8.086 1.00 98.06 80 MET A N 1
ATOM 633 C CA . MET A 1 80 ? -1.896 -5.862 -8.174 1.00 98.06 80 MET A CA 1
ATOM 634 C C . MET A 1 80 ? -1.814 -4.350 -8.402 1.00 98.06 80 MET A C 1
ATOM 636 O O . MET A 1 80 ? -0.777 -3.749 -8.106 1.00 98.06 80 MET A O 1
ATOM 640 N N . PRO A 1 81 ? -2.901 -3.710 -8.871 1.00 98.06 81 PRO A N 1
ATOM 641 C CA . PRO A 1 81 ? -2.946 -2.265 -9.036 1.00 98.06 81 PRO A CA 1
ATOM 642 C C . PRO A 1 81 ? -2.526 -1.510 -7.769 1.00 98.06 81 PRO A C 1
ATOM 644 O O . PRO A 1 81 ? -2.919 -1.859 -6.651 1.00 98.06 81 PRO A O 1
ATOM 647 N N . VAL A 1 82 ? -1.758 -0.437 -7.959 1.00 96.81 82 VAL A N 1
ATOM 648 C CA . VAL A 1 82 ? -1.333 0.471 -6.888 1.00 96.81 82 VAL A CA 1
ATOM 649 C C . VAL A 1 82 ? -1.833 1.872 -7.209 1.00 96.81 82 VAL A C 1
ATOM 651 O O . VAL A 1 82 ? -1.473 2.444 -8.237 1.00 96.81 82 VAL A O 1
ATOM 654 N N . LEU A 1 83 ? -2.643 2.442 -6.318 1.00 95.44 83 LEU A N 1
ATOM 655 C CA . LEU A 1 83 ? -3.122 3.817 -6.426 1.00 95.44 83 LEU A CA 1
ATOM 656 C C . LEU A 1 83 ? -2.346 4.724 -5.466 1.00 95.44 83 LEU A C 1
ATOM 658 O O . LEU A 1 83 ? -2.410 4.573 -4.242 1.00 95.44 83 LEU A O 1
ATOM 662 N N . ILE A 1 84 ? -1.630 5.695 -6.036 1.00 91.62 84 ILE A N 1
ATOM 663 C CA . ILE A 1 84 ? -0.917 6.727 -5.282 1.00 91.62 84 ILE A CA 1
ATOM 664 C C . ILE A 1 84 ? -1.851 7.908 -5.021 1.00 91.62 84 ILE A C 1
ATOM 666 O O . ILE A 1 84 ? -2.326 8.554 -5.951 1.00 91.62 84 ILE A O 1
ATOM 670 N N . ILE A 1 85 ? -2.080 8.211 -3.745 1.00 88.81 85 ILE A N 1
ATOM 671 C CA . ILE A 1 85 ? -2.923 9.321 -3.298 1.00 88.81 85 ILE A CA 1
ATOM 672 C C . ILE A 1 85 ? -2.012 10.504 -2.925 1.00 88.81 85 ILE A C 1
ATOM 674 O O . ILE A 1 85 ? -1.321 10.441 -1.898 1.00 88.81 85 ILE A O 1
ATOM 678 N N . PRO A 1 86 ? -1.965 11.580 -3.735 1.00 80.94 86 PRO A N 1
ATOM 679 C CA . PRO A 1 86 ? -1.202 12.774 -3.399 1.00 80.94 86 PRO A CA 1
ATOM 680 C C . PRO A 1 86 ? -1.869 13.552 -2.259 1.00 80.94 86 PRO A C 1
ATOM 682 O O . PRO A 1 86 ? -3.069 13.429 -2.004 1.00 80.94 86 PRO A O 1
ATOM 685 N N . LYS A 1 87 ? -1.095 14.399 -1.569 1.00 74.50 87 LYS A N 1
ATOM 686 C CA . LYS A 1 87 ? -1.685 15.366 -0.632 1.00 74.50 87 LYS A CA 1
ATOM 687 C C . LYS A 1 87 ? -2.594 16.334 -1.405 1.00 74.50 87 LYS A C 1
ATOM 689 O O . LYS A 1 87 ? -2.190 16.788 -2.475 1.00 74.50 87 LYS A O 1
ATOM 694 N N . PRO A 1 88 ? -3.764 16.710 -0.859 1.00 66.88 88 PRO A N 1
ATOM 695 C CA . PRO A 1 88 ? -4.570 17.781 -1.430 1.00 66.88 88 PRO A CA 1
ATOM 696 C C . PRO A 1 88 ? -3.728 19.057 -1.548 1.00 66.88 88 PRO A C 1
ATOM 698 O O . PRO A 1 88 ? -3.087 19.472 -0.580 1.00 66.88 88 PRO A O 1
ATOM 701 N N . HIS A 1 89 ? -3.705 19.677 -2.726 1.00 60.53 89 HIS A N 1
ATOM 702 C CA . HIS A 1 89 ? -3.051 20.968 -2.895 1.00 60.53 89 HIS A CA 1
ATOM 703 C C . HIS A 1 89 ? -3.910 22.057 -2.234 1.00 60.53 89 HIS A C 1
ATOM 705 O O . HIS A 1 89 ? -5.017 22.336 -2.685 1.00 60.53 89 HIS A O 1
ATOM 711 N N . HIS A 1 90 ? -3.409 22.692 -1.172 1.00 48.34 90 HIS A N 1
ATOM 712 C CA . HIS A 1 90 ? -4.012 23.908 -0.619 1.00 48.34 90 HIS A CA 1
ATOM 713 C C . HIS A 1 90 ? -3.585 25.117 -1.465 1.00 48.34 90 HIS A C 1
ATOM 715 O O . HIS A 1 90 ? -2.653 25.833 -1.102 1.00 48.34 90 HIS A O 1
ATOM 721 N N . HIS A 1 91 ? -4.234 25.344 -2.607 1.00 47.31 91 HIS A N 1
ATOM 722 C CA . HIS A 1 91 ? -4.116 26.624 -3.303 1.00 47.31 91 HIS A CA 1
ATOM 723 C C . HIS A 1 91 ? -5.198 27.584 -2.796 1.00 47.31 91 HIS A C 1
ATOM 725 O O . HIS A 1 91 ? -6.387 27.350 -2.994 1.00 47.31 91 HIS A O 1
ATOM 731 N N . HIS A 1 92 ? -4.768 28.689 -2.175 1.00 43.53 92 HIS A N 1
ATOM 732 C CA . HIS A 1 92 ? -5.497 29.955 -2.266 1.00 43.53 92 HIS A CA 1
ATOM 733 C C . HIS A 1 92 ? -5.752 30.224 -3.761 1.00 43.53 92 HIS A C 1
ATOM 735 O O . HIS A 1 92 ? -4.798 30.219 -4.532 1.00 43.53 92 HIS A O 1
ATOM 741 N N . HIS A 1 93 ? -7.020 30.393 -4.149 1.00 44.72 93 HIS A N 1
ATOM 742 C CA . HIS A 1 93 ? -7.496 31.015 -5.393 1.00 44.72 93 HIS A CA 1
ATOM 743 C C . HIS A 1 93 ? -6.621 30.831 -6.654 1.00 44.72 93 HIS A C 1
ATOM 745 O O . HIS A 1 93 ? -5.743 31.643 -6.916 1.00 44.72 93 HIS A O 1
ATOM 751 N N . MET A 1 94 ? -6.911 29.802 -7.463 1.00 35.69 94 MET A N 1
ATOM 752 C CA . MET A 1 94 ? -7.140 29.947 -8.922 1.00 35.69 94 MET A CA 1
ATOM 753 C C . MET A 1 94 ? -7.320 28.626 -9.679 1.00 35.69 94 MET A C 1
ATOM 755 O O . MET A 1 94 ? -7.674 28.665 -10.846 1.00 35.69 94 MET A O 1
ATOM 759 N N . PHE A 1 95 ? -7.173 27.463 -9.042 1.00 41.50 95 PHE A N 1
ATOM 760 C CA . PHE A 1 95 ? -7.729 26.224 -9.587 1.00 41.50 95 PHE A CA 1
ATOM 761 C C . PHE A 1 95 ? -8.297 25.401 -8.437 1.00 41.50 95 PHE A C 1
ATOM 763 O O . PHE A 1 95 ? -7.558 24.763 -7.689 1.00 41.50 95 PHE A O 1
ATOM 770 N N . GLY A 1 96 ? -9.616 25.475 -8.255 1.00 38.22 96 GLY A N 1
ATOM 771 C CA . GLY A 1 96 ? -10.323 24.606 -7.322 1.00 38.22 96 GLY A CA 1
ATOM 772 C C . GLY A 1 96 ? -10.151 23.132 -7.699 1.00 38.22 96 GLY A C 1
ATOM 773 O O . GLY A 1 96 ? -9.673 22.797 -8.787 1.00 38.22 96 GLY A O 1
ATOM 774 N N . CYS A 1 97 ? -10.597 22.239 -6.815 1.00 45.84 97 CYS A N 1
ATOM 775 C CA . CYS A 1 97 ? -11.116 20.950 -7.263 1.00 45.84 97 CYS A CA 1
ATOM 776 C C . CYS A 1 97 ? -12.224 21.278 -8.270 1.00 45.84 97 CYS A C 1
ATOM 778 O O . CYS A 1 97 ? -13.328 21.605 -7.858 1.00 45.84 97 CYS A O 1
ATOM 780 N N . HIS A 1 98 ? -11.897 21.326 -9.561 1.00 49.06 98 HIS A N 1
ATOM 781 C CA . HIS A 1 98 ? -12.887 21.612 -10.586 1.00 49.06 98 HIS A CA 1
ATOM 782 C C . HIS A 1 98 ? -13.948 20.517 -10.509 1.00 49.06 98 HIS A C 1
ATOM 784 O O . HIS A 1 98 ? -13.613 19.339 -10.353 1.00 49.06 98 HIS A O 1
ATOM 790 N N . ASP A 1 99 ? -15.213 20.905 -10.629 1.00 53.62 99 ASP A N 1
ATOM 791 C CA . ASP A 1 99 ? -16.356 19.986 -10.616 1.00 53.62 99 ASP A CA 1
ATOM 792 C C . ASP A 1 99 ? -16.314 18.971 -11.782 1.00 53.62 99 ASP A C 1
ATOM 794 O O . ASP A 1 99 ? -17.013 17.963 -11.757 1.00 53.62 99 ASP A O 1
ATOM 798 N N . ASN A 1 100 ? -15.398 19.162 -12.742 1.00 49.81 100 ASN A N 1
ATOM 799 C CA . ASN A 1 100 ? -15.015 18.188 -13.763 1.00 49.81 100 ASN A CA 1
ATOM 800 C C . ASN A 1 100 ? -13.745 17.419 -13.360 1.00 49.81 100 ASN A C 1
ATOM 802 O O . ASN A 1 100 ? -12.621 17.825 -13.664 1.00 49.81 100 ASN A O 1
ATOM 806 N N . LYS A 1 101 ? -13.920 16.275 -12.693 1.00 68.00 101 LYS A N 1
ATOM 807 C CA . LYS A 1 101 ? -12.838 15.309 -12.444 1.00 68.00 101 LYS A CA 1
ATOM 808 C C . LYS A 1 101 ? -12.686 14.398 -13.660 1.00 68.00 101 LYS A C 1
ATOM 810 O O . LYS A 1 101 ? -13.441 13.447 -13.826 1.00 68.00 101 LYS A O 1
ATOM 815 N N . GLU A 1 102 ? -11.713 14.693 -14.508 1.00 78.19 102 GLU A N 1
ATOM 816 C CA . GLU A 1 102 ? -11.373 13.853 -15.658 1.00 78.19 102 GLU A CA 1
ATOM 817 C C . GLU A 1 102 ? -10.456 12.694 -15.230 1.00 78.19 102 GLU A C 1
ATOM 819 O O . GLU A 1 102 ? -9.444 12.910 -14.555 1.00 78.19 102 GLU A O 1
ATOM 824 N N . ILE A 1 103 ? -10.783 11.463 -15.638 1.00 85.69 103 ILE A N 1
ATOM 825 C CA . ILE A 1 103 ? -9.879 10.311 -15.516 1.00 85.69 103 ILE A CA 1
ATOM 826 C C . ILE A 1 103 ? -9.064 10.226 -16.803 1.00 85.69 103 ILE A C 1
ATOM 828 O O . ILE A 1 103 ? -9.596 9.910 -17.862 1.00 85.69 103 ILE A O 1
ATOM 832 N N . LYS A 1 104 ? -7.761 10.491 -16.702 1.00 85.19 104 LYS A N 1
ATOM 833 C CA . LYS A 1 104 ? -6.824 10.367 -17.822 1.00 85.19 104 LYS A CA 1
ATOM 834 C C . LYS A 1 104 ? -6.163 8.997 -17.793 1.00 85.19 104 LYS A C 1
ATOM 836 O O . LYS A 1 104 ? -5.648 8.588 -16.753 1.00 85.19 104 LYS A O 1
ATOM 841 N N . VAL A 1 105 ? -6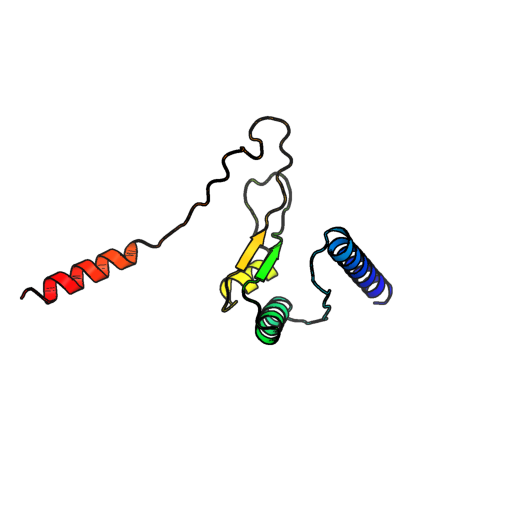.149 8.317 -18.935 1.00 88.06 105 VAL A N 1
ATOM 842 C CA . VAL A 1 105 ? -5.535 6.995 -19.097 1.00 88.06 105 VAL A CA 1
ATOM 843 C C . VAL A 1 105 ? -4.389 7.114 -20.092 1.00 88.06 105 VAL A C 1
ATOM 845 O O . VAL A 1 105 ? -4.589 7.541 -21.225 1.00 88.06 105 VAL A O 1
ATOM 848 N N . ALA A 1 106 ? -3.182 6.751 -19.663 1.00 88.25 106 ALA A N 1
ATOM 849 C CA . ALA A 1 106 ? -2.038 6.632 -20.556 1.00 88.25 106 ALA A CA 1
ATOM 850 C C . ALA A 1 106 ? -1.979 5.204 -21.111 1.00 88.25 106 ALA A C 1
ATOM 852 O O . ALA A 1 106 ? -2.072 4.241 -20.350 1.00 88.25 106 ALA A O 1
ATOM 853 N N . HIS A 1 107 ? -1.797 5.072 -22.423 1.00 85.88 107 HIS A N 1
ATOM 854 C CA . HIS A 1 107 ? -1.545 3.798 -23.091 1.00 85.88 107 HIS A CA 1
ATOM 855 C C . HIS A 1 107 ? -0.211 3.876 -23.840 1.00 85.88 107 HIS A C 1
ATOM 857 O O . HIS A 1 107 ? 0.156 4.933 -24.353 1.00 85.88 107 HIS A O 1
ATOM 863 N N . ASN A 1 108 ? 0.524 2.766 -23.920 1.00 82.94 108 ASN A N 1
ATOM 864 C CA . ASN A 1 108 ? 1.720 2.699 -24.756 1.00 82.94 108 ASN A CA 1
ATOM 865 C C . ASN A 1 108 ? 1.325 2.316 -26.192 1.00 82.94 108 ASN A C 1
ATOM 867 O O . ASN A 1 108 ? 0.931 1.178 -26.445 1.00 82.94 108 ASN A O 1
ATOM 871 N N . GLY A 1 109 ? 1.416 3.272 -27.119 1.00 77.75 109 GLY A N 1
ATOM 872 C CA . GLY A 1 109 ? 1.079 3.078 -28.533 1.00 77.75 109 GLY A CA 1
ATOM 873 C C . GLY A 1 109 ? 2.043 2.177 -29.314 1.00 77.75 109 GLY A C 1
ATOM 874 O O . GLY A 1 109 ? 1.647 1.653 -30.345 1.00 77.75 109 GLY A O 1
ATOM 875 N N . ALA A 1 110 ? 3.252 1.907 -28.804 1.00 71.75 110 ALA A N 1
ATOM 876 C CA . ALA A 1 110 ? 4.267 1.095 -29.497 1.00 71.75 110 ALA A CA 1
ATOM 877 C C . ALA A 1 110 ? 3.847 -0.368 -29.764 1.00 71.75 110 ALA A C 1
ATOM 879 O O . ALA A 1 110 ? 4.538 -1.114 -30.451 1.00 71.75 110 ALA A O 1
ATOM 880 N N . THR A 1 111 ? 2.724 -0.806 -29.191 1.00 61.09 111 THR A N 1
ATOM 881 C CA . THR A 1 111 ? 2.149 -2.137 -29.429 1.00 61.09 111 THR A CA 1
ATOM 882 C C . THR A 1 111 ? 1.424 -2.219 -30.780 1.00 61.09 111 THR A C 1
ATOM 884 O O . THR A 1 111 ? 1.296 -3.311 -31.324 1.00 61.09 111 THR A O 1
ATOM 887 N N . TYR A 1 112 ? 0.967 -1.089 -31.334 1.00 64.88 112 TYR A N 1
ATOM 888 C CA . TYR A 1 112 ? 0.237 -1.058 -32.607 1.00 64.88 112 TYR A CA 1
ATOM 889 C C . TYR A 1 112 ? 1.153 -1.262 -33.819 1.00 64.88 112 TYR A C 1
ATOM 891 O O . TYR A 1 112 ? 0.743 -1.928 -34.765 1.00 64.88 112 TYR A O 1
ATOM 899 N N . ASP A 1 113 ? 2.401 -0.794 -33.754 1.00 60.88 113 ASP A N 1
ATOM 900 C CA . ASP A 1 113 ? 3.371 -0.942 -34.850 1.00 60.88 113 ASP A CA 1
ATOM 901 C C . ASP A 1 113 ? 3.698 -2.424 -35.120 1.00 60.88 113 ASP A C 1
ATOM 903 O O . ASP A 1 113 ? 3.722 -2.863 -36.264 1.00 60.88 113 ASP A O 1
ATOM 907 N N . LYS A 1 114 ? 3.817 -3.243 -34.064 1.00 59.25 114 LYS A N 1
ATOM 908 C CA . LYS A 1 114 ? 4.053 -4.696 -34.188 1.00 59.25 114 LYS A CA 1
ATOM 909 C C . LYS A 1 114 ? 2.846 -5.478 -34.711 1.00 59.25 114 LYS A C 1
ATOM 911 O O . LYS A 1 114 ? 3.011 -6.548 -35.286 1.00 59.25 114 LYS A O 1
ATOM 916 N N . LEU A 1 115 ? 1.633 -4.979 -34.465 1.00 59.81 115 LEU A N 1
ATOM 917 C CA . LEU A 1 115 ? 0.411 -5.570 -35.011 1.00 59.81 115 LEU A CA 1
ATOM 918 C C . LEU A 1 115 ? 0.281 -5.257 -36.504 1.00 59.81 115 LEU A C 1
ATOM 920 O O . LEU A 1 115 ? -0.104 -6.144 -37.258 1.00 59.81 115 LEU A O 1
ATOM 924 N N . ALA A 1 116 ? 0.651 -4.048 -36.933 1.00 60.38 116 ALA A N 1
ATOM 925 C CA . ALA A 1 116 ? 0.668 -3.677 -38.346 1.00 60.38 116 ALA A CA 1
ATOM 926 C C . ALA A 1 116 ? 1.635 -4.560 -39.161 1.00 60.38 116 ALA A C 1
ATOM 928 O O . ALA A 1 116 ? 1.233 -5.091 -40.192 1.00 60.38 116 ALA A O 1
ATOM 929 N N . GLU A 1 117 ? 2.841 -4.822 -38.643 1.00 60.25 117 GLU A N 1
ATOM 930 C CA . GLU A 1 117 ? 3.821 -5.722 -39.283 1.00 60.25 117 GLU A CA 1
ATOM 931 C C . GLU A 1 117 ? 3.302 -7.171 -39.418 1.00 60.25 117 GLU A C 1
ATOM 933 O O 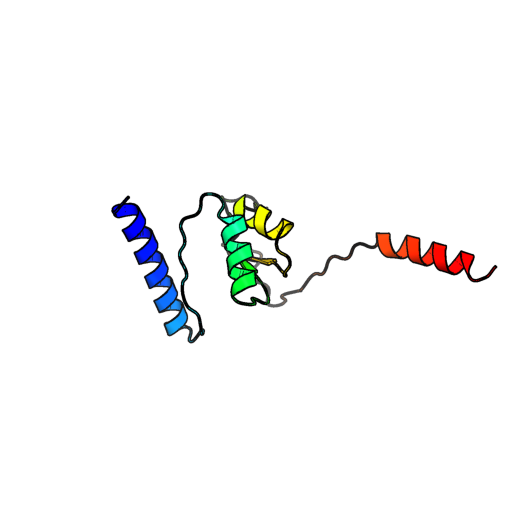. GLU A 1 117 ? 3.503 -7.812 -40.444 1.00 60.25 117 GLU A O 1
ATOM 938 N N . SER A 1 118 ? 2.565 -7.685 -38.423 1.00 58.25 118 SER A N 1
ATOM 939 C CA . SER A 1 118 ? 2.018 -9.056 -38.466 1.00 58.25 118 SER A CA 1
ATOM 940 C C . SER A 1 118 ? 0.829 -9.250 -39.420 1.00 58.25 118 SER A C 1
ATOM 942 O O . SER A 1 118 ? 0.527 -10.378 -39.814 1.00 58.25 118 SER A O 1
ATOM 944 N N . VAL A 1 119 ? 0.134 -8.167 -39.788 1.00 59.88 119 VAL A N 1
ATOM 945 C CA . VAL A 1 119 ? -0.987 -8.221 -40.742 1.00 59.88 119 VAL A CA 1
ATOM 946 C C . VAL A 1 119 ? -0.461 -8.265 -42.179 1.00 59.88 119 VAL A C 1
ATOM 948 O O . VAL A 1 119 ? -0.985 -9.037 -42.976 1.00 59.88 119 VAL A O 1
ATOM 951 N N . GLU A 1 120 ? 0.620 -7.541 -42.489 1.00 58.50 120 GLU A N 1
ATOM 952 C CA . GLU A 1 120 ? 1.245 -7.562 -43.822 1.00 58.50 120 GLU A CA 1
ATOM 953 C C . GLU A 1 120 ? 1.868 -8.930 -44.175 1.00 58.50 120 GLU A C 1
ATOM 955 O O . GLU A 1 120 ? 1.820 -9.343 -45.331 1.00 58.50 120 GLU A O 1
ATOM 960 N N . GLU A 1 121 ? 2.378 -9.689 -43.196 1.00 57.25 121 GLU A N 1
ATOM 961 C CA . GLU A 1 121 ? 2.909 -11.048 -43.427 1.00 57.25 121 GLU A CA 1
ATOM 962 C C . GLU A 1 121 ? 1.824 -12.110 -43.677 1.00 57.25 121 GLU A C 1
ATOM 964 O O . GLU A 1 121 ? 2.127 -13.178 -44.204 1.00 57.25 121 GLU A O 1
ATOM 969 N N . THR A 1 122 ? 0.566 -11.844 -43.311 1.00 54.94 122 THR A N 1
ATOM 970 C CA . THR A 1 122 ? -0.542 -12.809 -43.465 1.00 54.94 122 THR A CA 1
ATOM 971 C C . THR A 1 122 ? -1.301 -12.625 -44.792 1.00 54.94 122 THR A C 1
ATOM 973 O O . THR A 1 122 ? -2.085 -13.492 -45.177 1.00 54.94 122 THR A O 1
ATOM 976 N N . GLU A 1 123 ? -1.069 -11.520 -45.511 1.00 55.44 123 GLU A N 1
ATOM 977 C CA . GLU A 1 123 ? -1.671 -11.229 -46.826 1.00 55.44 123 GLU A CA 1
ATOM 978 C C . GLU A 1 123 ? -0.771 -11.613 -48.027 1.00 55.44 123 GLU A C 1
ATOM 980 O O . GLU A 1 123 ? -1.125 -11.324 -49.173 1.00 55.44 123 GLU A O 1
ATOM 985 N N . MET A 1 124 ? 0.358 -12.295 -47.784 1.00 46.03 124 MET A N 1
ATOM 986 C CA . MET A 1 124 ? 1.285 -12.841 -48.796 1.00 46.03 124 MET A CA 1
ATOM 987 C C . MET A 1 124 ? 1.211 -14.368 -48.879 1.00 46.03 124 MET A C 1
ATOM 989 O O . MET A 1 124 ? 1.266 -14.888 -50.018 1.00 46.03 124 MET A O 1
#

InterPro domains:
  IPR006015 Universal stress protein A family [PR01438] (46-58)
  IPR006015 Universal stress protein A family [PR01438] (64-86)
  IPR006016 UspA [PF00582] (16-86)
  IPR014729 Rossmann-like alpha/beta/alpha sandwich fold [G3DSA:3.40.50.620] (1-96)

Organism: Owenia fusiformis (NCBI:txid6347)